Protein AF-A0A955HK27-F1 (afdb_monomer_lite)

Radius of gyration: 12.63 Å; chains: 1; bounding box: 31×29×30 Å

Secondary structure (DSSP, 8-state):
-HHHHHHHHTT-SEEEEE-SS--HHHHHHHHHHHHHT-EEEEEEETTPPPPHHHHT-TTEEEEEEESSHHHHHHHHHHHHTT--

Structure (mmCIF, N/CA/C/O backbone):
data_AF-A0A955HK27-F1
#
_entry.id   AF-A0A955HK27-F1
#
loop_
_atom_site.group_PDB
_atom_site.id
_atom_site.type_symbol
_atom_site.label_atom_id
_atom_site.label_alt_id
_atom_site.label_comp_id
_atom_site.label_asym_id
_atom_site.label_entity_id
_atom_site.label_seq_id
_atom_site.pdbx_PDB_ins_code
_atom_site.Cartn_x
_atom_site.Cartn_y
_atom_site.Cartn_z
_atom_site.occupancy
_atom_site.B_iso_or_equiv
_atom_site.auth_seq_id
_atom_site.auth_comp_id
_atom_site.auth_asym_id
_atom_site.auth_atom_id
_atom_site.pdbx_PDB_model_num
ATOM 1 N N . MET A 1 1 ? 18.721 13.180 -0.597 1.00 54.69 1 MET A N 1
ATOM 2 C CA . MET A 1 1 ? 17.269 13.004 -0.397 1.00 54.69 1 MET A CA 1
ATOM 3 C C . MET A 1 1 ? 16.681 12.389 -1.655 1.00 54.69 1 MET A C 1
ATOM 5 O O . MET A 1 1 ? 16.934 11.213 -1.817 1.00 54.69 1 MET A O 1
ATOM 9 N N . TRP A 1 2 ? 16.152 13.134 -2.634 1.00 59.91 2 TRP A N 1
ATOM 10 C CA . TRP A 1 2 ? 15.481 12.563 -3.825 1.00 59.91 2 TRP A CA 1
ATOM 11 C C . TRP A 1 2 ? 16.183 11.410 -4.574 1.00 59.91 2 TRP A C 1
ATOM 13 O O . TRP A 1 2 ? 15.523 10.482 -5.020 1.00 59.91 2 TRP A O 1
ATOM 23 N N . HIS A 1 3 ? 17.507 11.455 -4.758 1.00 64.56 3 HIS A N 1
ATOM 24 C CA . HIS A 1 3 ? 18.220 10.413 -5.518 1.00 64.56 3 HIS A CA 1
ATOM 25 C C . HIS A 1 3 ? 18.382 9.093 -4.745 1.00 64.56 3 HIS A C 1
ATOM 27 O O . HIS A 1 3 ? 18.566 8.046 -5.363 1.00 64.56 3 HIS A O 1
ATOM 33 N N . GLU A 1 4 ? 18.344 9.148 -3.414 1.00 72.44 4 GLU A N 1
ATOM 34 C CA . GLU A 1 4 ? 18.441 7.968 -2.550 1.00 72.44 4 GLU A CA 1
ATOM 35 C C . GLU A 1 4 ? 17.089 7.248 -2.522 1.00 72.44 4 GLU A C 1
ATOM 37 O O . GLU A 1 4 ? 17.025 6.053 -2.792 1.00 72.44 4 GLU A O 1
ATOM 42 N N . ASP A 1 5 ? 16.008 8.006 -2.319 1.00 67.19 5 ASP A N 1
ATOM 43 C CA . ASP A 1 5 ? 14.639 7.487 -2.238 1.00 67.19 5 ASP A CA 1
ATOM 44 C C . ASP A 1 5 ? 14.243 6.792 -3.549 1.00 67.19 5 ASP A C 1
ATOM 46 O O . ASP A 1 5 ? 13.771 5.659 -3.541 1.00 67.19 5 ASP A O 1
ATOM 50 N N . VAL A 1 6 ? 14.565 7.398 -4.701 1.00 75.38 6 VAL A N 1
ATOM 51 C CA . VAL A 1 6 ? 14.361 6.777 -6.024 1.00 75.38 6 VAL A CA 1
ATOM 52 C C . VAL A 1 6 ? 15.127 5.460 -6.153 1.00 75.38 6 VAL A C 1
ATOM 54 O O . VAL A 1 6 ? 14.606 4.494 -6.708 1.00 75.38 6 VAL A O 1
ATOM 57 N N . ARG A 1 7 ? 16.365 5.393 -5.652 1.00 79.56 7 ARG A N 1
ATOM 58 C CA . ARG A 1 7 ? 17.180 4.175 -5.734 1.00 79.56 7 ARG A CA 1
ATOM 59 C C . ARG A 1 7 ? 16.599 3.073 -4.855 1.00 79.56 7 ARG A C 1
ATOM 61 O O . ARG A 1 7 ? 16.505 1.944 -5.311 1.00 79.56 7 ARG A O 1
ATOM 68 N N . ILE A 1 8 ? 16.205 3.400 -3.629 1.00 78.44 8 ILE A N 1
ATOM 69 C CA . ILE A 1 8 ? 15.657 2.432 -2.675 1.00 78.44 8 ILE A CA 1
ATOM 70 C C . ILE A 1 8 ? 14.308 1.905 -3.173 1.00 78.44 8 ILE A C 1
ATOM 72 O O . ILE A 1 8 ? 14.114 0.695 -3.242 1.00 78.44 8 ILE A O 1
ATOM 76 N N . VAL A 1 9 ? 13.405 2.797 -3.589 1.00 80.50 9 VAL A N 1
ATOM 77 C CA . VAL A 1 9 ? 12.073 2.419 -4.086 1.00 80.50 9 VAL A CA 1
ATOM 78 C C . VAL A 1 9 ? 12.160 1.636 -5.395 1.00 80.50 9 VAL A C 1
ATOM 80 O O . VAL A 1 9 ? 11.389 0.711 -5.605 1.00 80.50 9 VAL A O 1
ATOM 83 N N . SER A 1 10 ? 13.119 1.943 -6.272 1.00 81.56 10 SER A N 1
ATOM 84 C CA . SER A 1 10 ? 13.284 1.178 -7.518 1.00 81.56 10 SER A CA 1
ATOM 85 C C . SER A 1 10 ? 13.904 -0.210 -7.331 1.00 81.56 10 SER A C 1
ATOM 87 O O . SER A 1 10 ? 13.947 -0.983 -8.285 1.00 81.56 10 SER A O 1
ATOM 89 N N . GLN A 1 11 ? 14.402 -0.522 -6.133 1.00 88.06 11 GLN A N 1
ATOM 90 C CA . GLN A 1 11 ? 15.024 -1.805 -5.805 1.00 88.06 11 GLN A CA 1
ATOM 91 C C . GLN A 1 11 ? 14.169 -2.675 -4.879 1.00 88.06 11 GLN A C 1
ATOM 93 O O . GLN A 1 11 ? 14.589 -3.787 -4.567 1.00 88.06 11 GLN A O 1
ATOM 98 N N . CYS A 1 12 ? 13.011 -2.196 -4.412 1.00 87.25 12 CYS A N 1
ATOM 99 C CA . CYS A 1 12 ? 12.143 -2.991 -3.551 1.00 87.25 12 CYS A CA 1
ATOM 100 C C . CYS A 1 12 ? 11.177 -3.862 -4.363 1.00 87.25 12 CYS A C 1
ATOM 102 O O . CYS A 1 12 ? 10.668 -3.450 -5.403 1.00 87.25 12 CYS A O 1
ATOM 104 N N . ASP A 1 13 ? 10.871 -5.051 -3.848 1.00 90.12 13 ASP A N 1
ATOM 105 C CA . ASP A 1 13 ? 9.813 -5.911 -4.396 1.00 90.12 13 ASP A CA 1
ATOM 106 C C . ASP A 1 13 ? 8.415 -5.460 -3.929 1.00 90.12 13 ASP A C 1
ATOM 108 O O . ASP A 1 13 ? 7.410 -5.702 -4.596 1.00 90.12 13 ASP A O 1
ATOM 112 N N . LEU A 1 14 ? 8.360 -4.769 -2.784 1.00 93.69 14 LEU A N 1
ATOM 113 C CA . LEU A 1 14 ? 7.142 -4.317 -2.120 1.00 93.69 14 LEU A CA 1
ATOM 114 C C . LEU A 1 14 ? 7.338 -2.925 -1.497 1.00 93.69 14 LEU A C 1
ATOM 116 O O . LEU A 1 14 ? 8.276 -2.704 -0.727 1.00 93.69 14 LEU A O 1
ATOM 120 N N . L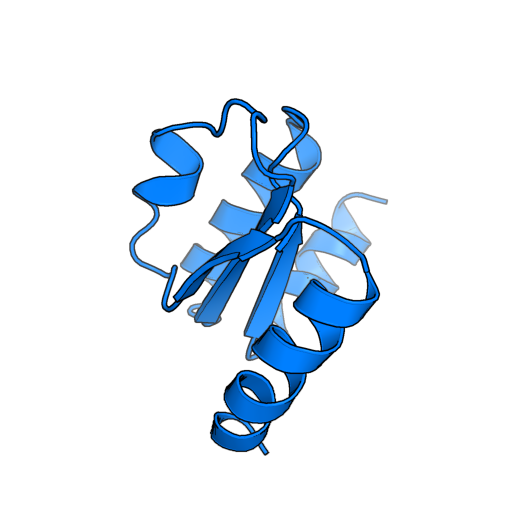EU A 1 15 ? 6.413 -2.005 -1.772 1.00 94.69 15 LEU A N 1
ATOM 121 C CA . LEU A 1 15 ? 6.294 -0.700 -1.118 1.00 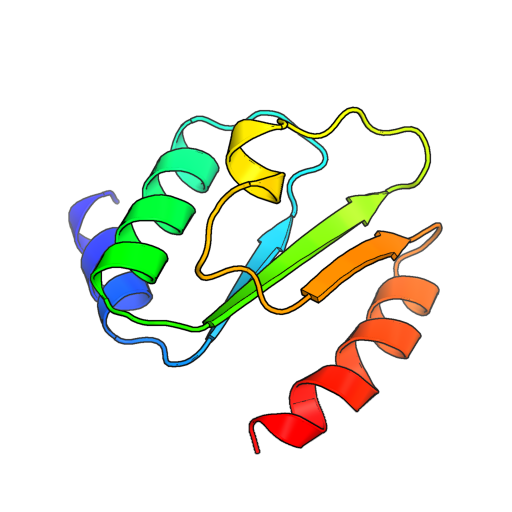94.69 15 LEU A CA 1
ATOM 122 C C . LEU A 1 15 ? 5.042 -0.669 -0.231 1.00 94.69 15 LEU A C 1
ATOM 124 O O . LEU A 1 15 ? 3.938 -0.960 -0.686 1.00 94.69 15 LEU A O 1
ATOM 128 N N . ILE A 1 16 ? 5.195 -0.255 1.026 1.00 95.69 16 ILE A N 1
ATOM 129 C CA . ILE A 1 16 ? 4.081 -0.073 1.968 1.00 95.69 16 ILE A CA 1
ATOM 130 C C . ILE A 1 16 ? 3.996 1.412 2.309 1.00 95.69 16 ILE A C 1
ATOM 132 O O . ILE A 1 16 ?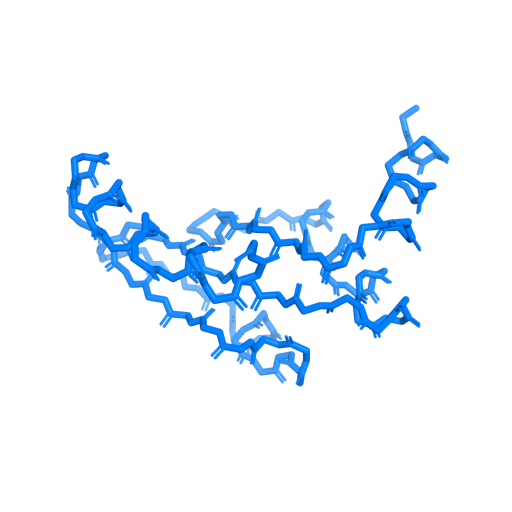 4.948 1.970 2.853 1.00 95.69 16 ILE A O 1
ATOM 136 N N . ALA A 1 17 ? 2.869 2.053 2.005 1.00 95.06 17 ALA A N 1
ATOM 137 C CA . ALA A 1 17 ? 2.717 3.499 2.141 1.00 95.06 17 ALA A CA 1
ATOM 138 C C . ALA A 1 17 ? 1.473 3.884 2.949 1.00 95.06 17 ALA A C 1
ATOM 140 O O . ALA A 1 17 ? 0.365 3.407 2.693 1.00 95.06 17 ALA A O 1
ATOM 141 N N . TYR A 1 18 ? 1.661 4.805 3.895 1.00 95.38 18 TYR A N 1
ATOM 142 C CA . TYR A 1 18 ? 0.563 5.509 4.550 1.00 95.38 18 TYR A CA 1
ATOM 143 C C . TYR A 1 18 ? 0.071 6.654 3.653 1.00 95.38 18 TYR A C 1
ATOM 145 O O . TYR A 1 18 ? 0.869 7.488 3.226 1.00 95.38 18 TYR A O 1
ATOM 153 N N . VAL A 1 19 ? -1.233 6.705 3.368 1.00 95.19 19 VAL A N 1
ATOM 154 C CA . VAL A 1 19 ? -1.846 7.670 2.426 1.00 95.19 19 VAL A CA 1
ATOM 155 C C . VAL A 1 19 ? -2.982 8.496 3.035 1.00 95.19 19 VAL A C 1
ATOM 157 O O . VAL A 1 19 ? -3.746 9.137 2.312 1.00 95.19 19 VAL A O 1
ATOM 160 N N . GLY A 1 20 ? -3.085 8.497 4.363 1.00 91.19 20 GLY A N 1
ATOM 161 C CA . GLY A 1 20 ? -4.077 9.270 5.110 1.00 91.19 20 GLY A CA 1
ATOM 162 C C . GLY A 1 20 ? -3.861 10.782 5.098 1.00 91.19 20 GLY A C 1
ATOM 163 O O . GLY A 1 20 ? -4.808 11.559 5.216 1.00 91.19 20 GLY A O 1
ATOM 164 N N . PHE A 1 21 ? -2.613 11.204 4.886 1.00 88.12 21 PHE A N 1
ATOM 165 C CA . PHE A 1 21 ? -2.237 12.601 4.722 1.00 88.12 21 PHE A CA 1
ATOM 166 C C . PHE A 1 21 ? -1.725 12.852 3.294 1.00 88.12 21 PHE A C 1
ATOM 168 O O . PHE A 1 21 ? -0.821 12.147 2.835 1.00 88.12 21 PHE A O 1
ATOM 175 N N . PRO A 1 22 ? -2.256 13.855 2.570 1.00 81.62 22 PRO A N 1
ATOM 176 C CA . PRO A 1 22 ? -1.808 14.150 1.217 1.00 81.62 22 PRO A CA 1
ATOM 177 C C . PRO A 1 22 ? -0.355 14.641 1.220 1.00 81.62 22 PRO A C 1
ATOM 179 O O . PRO A 1 22 ? -0.041 15.717 1.723 1.00 81.62 22 PRO A O 1
ATOM 182 N N . SER A 1 23 ? 0.526 13.861 0.597 1.00 83.56 23 SER A N 1
ATOM 183 C CA . SER A 1 23 ? 1.945 14.179 0.440 1.00 83.56 23 SER A CA 1
ATOM 184 C C . SER A 1 23 ? 2.366 14.025 -1.019 1.00 83.56 23 SER A C 1
ATOM 186 O O . SER A 1 23 ? 2.165 12.974 -1.631 1.00 83.56 23 SER A O 1
ATOM 188 N N . LEU A 1 24 ? 2.979 15.075 -1.577 1.00 79.94 24 LEU A N 1
ATOM 189 C CA . LEU A 1 24 ? 3.566 15.025 -2.921 1.00 79.94 24 LEU A CA 1
ATOM 190 C C . LEU A 1 24 ? 4.717 14.012 -2.997 1.00 79.94 24 LEU A C 1
ATOM 192 O O . LEU A 1 24 ? 4.877 13.365 -4.028 1.00 79.94 24 LEU A O 1
ATOM 196 N N . GLY A 1 25 ? 5.485 13.858 -1.911 1.00 82.56 25 GLY A N 1
ATOM 197 C CA . GLY A 1 25 ? 6.593 12.901 -1.835 1.00 82.56 25 GLY A CA 1
ATOM 198 C C . GLY A 1 25 ? 6.097 11.465 -1.971 1.00 82.56 25 GLY A C 1
ATOM 199 O O . GLY A 1 25 ? 6.511 10.759 -2.883 1.00 82.56 25 GLY A O 1
ATOM 200 N N . THR A 1 26 ? 5.104 11.089 -1.164 1.00 84.25 26 THR A N 1
ATOM 201 C CA . THR A 1 26 ? 4.485 9.757 -1.224 1.00 84.25 26 THR A CA 1
ATOM 202 C C . THR A 1 26 ? 3.868 9.496 -2.596 1.00 84.25 26 THR A C 1
ATOM 204 O O . THR A 1 26 ? 4.042 8.421 -3.153 1.00 84.25 26 THR A O 1
ATOM 207 N N . GLY A 1 27 ? 3.209 10.491 -3.203 1.00 88.19 27 GLY A N 1
ATOM 208 C CA . GLY A 1 27 ? 2.694 10.360 -4.570 1.00 88.19 27 GLY A CA 1
ATOM 209 C C . GLY A 1 27 ? 3.780 10.042 -5.606 1.00 88.19 27 GLY A C 1
ATOM 210 O O . GLY A 1 27 ? 3.563 9.199 -6.473 1.00 88.19 27 GLY A O 1
ATOM 211 N N . ALA A 1 28 ? 4.952 10.675 -5.506 1.00 88.75 28 ALA A N 1
ATOM 212 C CA . ALA A 1 28 ? 6.083 10.389 -6.387 1.00 88.75 28 ALA A CA 1
ATOM 213 C C . ALA A 1 28 ? 6.655 8.981 -6.153 1.00 88.75 28 ALA A C 1
ATOM 215 O O . ALA A 1 28 ? 6.926 8.266 -7.116 1.00 88.75 28 ALA A O 1
ATOM 216 N N . GLU A 1 29 ? 6.788 8.558 -4.895 1.00 89.75 29 GLU A N 1
ATOM 217 C CA . GLU A 1 29 ? 7.275 7.221 -4.527 1.00 89.75 29 GLU A CA 1
ATOM 218 C C . GLU A 1 29 ? 6.353 6.108 -5.044 1.00 89.75 29 GLU A C 1
ATOM 220 O O . GLU A 1 29 ? 6.841 5.111 -5.575 1.00 89.75 29 GLU A O 1
ATOM 225 N N . LEU A 1 30 ? 5.029 6.303 -4.993 1.00 92.94 30 LEU A N 1
ATOM 226 C CA . LEU A 1 30 ? 4.059 5.360 -5.565 1.00 92.94 30 LEU A CA 1
ATOM 227 C C . LEU A 1 30 ? 4.232 5.185 -7.081 1.00 92.94 30 LEU A C 1
ATOM 229 O O . LEU A 1 30 ? 4.090 4.077 -7.599 1.00 92.94 30 LEU A O 1
ATOM 233 N N . GLU A 1 31 ? 4.544 6.259 -7.808 1.00 92.50 31 GLU A N 1
ATOM 234 C CA . GLU A 1 31 ? 4.793 6.174 -9.250 1.00 92.50 31 GLU A CA 1
ATOM 235 C C . GLU A 1 31 ? 6.146 5.538 -9.570 1.00 92.50 31 GLU A C 1
ATOM 237 O O . GLU A 1 31 ? 6.237 4.760 -10.520 1.00 92.50 31 GLU A O 1
ATOM 242 N N . ILE A 1 32 ? 7.178 5.803 -8.766 1.00 91.31 32 ILE A N 1
ATOM 243 C CA . ILE A 1 32 ? 8.488 5.156 -8.915 1.00 91.31 32 ILE A CA 1
ATOM 244 C C . ILE A 1 32 ? 8.356 3.646 -8.692 1.00 91.31 32 ILE A C 1
ATOM 246 O O . ILE A 1 32 ? 8.808 2.880 -9.541 1.00 91.31 32 ILE A O 1
ATOM 250 N N . ALA A 1 33 ? 7.686 3.218 -7.617 1.00 91.94 33 ALA A N 1
ATOM 251 C CA . ALA A 1 33 ? 7.413 1.805 -7.341 1.00 91.94 33 ALA A CA 1
ATOM 252 C C . ALA A 1 33 ? 6.628 1.153 -8.486 1.00 91.94 33 ALA A C 1
ATOM 254 O O . ALA A 1 33 ? 7.019 0.107 -9.002 1.00 91.94 33 ALA A O 1
ATOM 255 N N . ARG A 1 34 ? 5.575 1.823 -8.976 1.00 93.19 34 ARG A N 1
ATOM 256 C CA . ARG A 1 34 ? 4.803 1.350 -10.134 1.00 93.19 34 ARG A CA 1
ATOM 257 C C . ARG A 1 34 ? 5.679 1.181 -11.378 1.00 93.19 34 ARG A C 1
ATOM 259 O O . ARG A 1 34 ? 5.525 0.200 -12.100 1.00 93.19 34 ARG A O 1
ATOM 266 N N . MET A 1 35 ? 6.576 2.127 -11.661 1.00 91.88 35 MET A N 1
ATOM 267 C CA . MET A 1 35 ? 7.504 2.043 -12.798 1.00 91.88 35 MET A CA 1
ATOM 268 C C . MET A 1 35 ? 8.556 0.942 -12.620 1.00 91.88 35 MET A C 1
ATOM 270 O O . MET A 1 35 ? 8.961 0.333 -13.609 1.00 91.88 35 MET A O 1
ATOM 274 N N . ALA A 1 36 ? 8.966 0.668 -11.382 1.00 91.19 36 ALA A N 1
ATOM 275 C CA . ALA A 1 36 ? 9.877 -0.415 -11.025 1.00 91.19 36 ALA A CA 1
ATOM 276 C C . ALA A 1 36 ? 9.194 -1.794 -10.957 1.00 91.19 36 ALA A C 1
ATOM 278 O O . ALA A 1 36 ? 9.873 -2.799 -10.784 1.00 91.19 36 ALA A O 1
ATOM 279 N N . SER A 1 37 ? 7.874 -1.859 -11.172 1.00 91.88 37 SER A N 1
ATOM 280 C CA . SER A 1 37 ? 7.056 -3.077 -11.044 1.00 91.88 37 SER A CA 1
ATOM 281 C C . SER A 1 37 ? 7.023 -3.665 -9.629 1.00 91.88 37 SER A C 1
ATOM 283 O O . SER A 1 37 ? 6.746 -4.852 -9.475 1.00 91.88 37 SER A O 1
ATOM 285 N N . SER A 1 38 ? 7.270 -2.841 -8.611 1.00 93.69 38 SER A N 1
ATOM 286 C CA . SER A 1 38 ? 7.097 -3.214 -7.209 1.00 93.69 38 SER A CA 1
ATOM 287 C C . SER A 1 38 ? 5.611 -3.284 -6.871 1.00 93.69 38 SER A C 1
ATOM 289 O O . SER A 1 38 ? 4.829 -2.421 -7.289 1.00 93.69 38 SER A O 1
ATOM 291 N N . ASP A 1 39 ? 5.222 -4.271 -6.072 1.00 95.12 39 ASP A N 1
ATOM 292 C CA . ASP A 1 39 ? 3.869 -4.323 -5.527 1.00 95.12 39 ASP A CA 1
ATOM 293 C C . ASP A 1 39 ? 3.677 -3.212 -4.490 1.00 95.12 39 ASP A C 1
ATOM 295 O O . ASP A 1 39 ? 4.615 -2.799 -3.803 1.00 95.12 39 ASP A O 1
ATOM 299 N N . ILE A 1 40 ? 2.453 -2.695 -4.378 1.00 96.44 40 ILE A N 1
ATOM 300 C CA . ILE A 1 4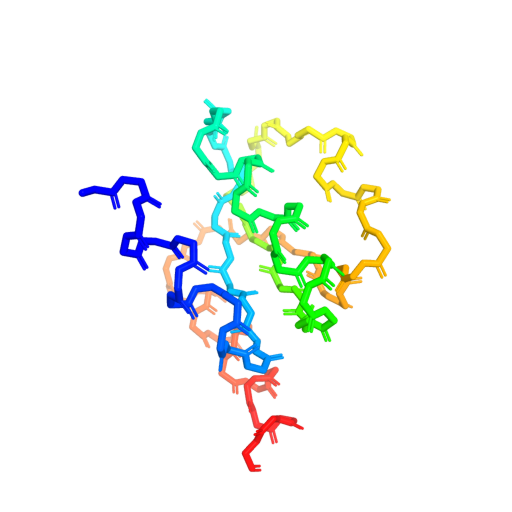0 ? 2.133 -1.599 -3.460 1.00 96.44 40 ILE A CA 1
ATOM 301 C C . ILE A 1 40 ? 1.036 -2.028 -2.484 1.00 96.44 40 ILE A C 1
ATOM 303 O O . ILE A 1 40 ? -0.023 -2.528 -2.880 1.00 96.44 40 ILE A O 1
ATOM 307 N N . ILE A 1 41 ? 1.264 -1.761 -1.200 1.00 97.31 41 ILE A N 1
ATOM 308 C CA . ILE A 1 41 ? 0.258 -1.821 -0.140 1.00 97.31 41 ILE A CA 1
ATOM 309 C C . ILE A 1 41 ? 0.006 -0.406 0.372 1.00 97.31 41 ILE A C 1
ATOM 311 O O . ILE A 1 41 ? 0.925 0.284 0.812 1.00 97.31 41 ILE A O 1
ATOM 315 N N . LEU A 1 42 ? -1.255 0.013 0.347 1.00 97.31 42 LEU A N 1
ATOM 316 C CA . LEU A 1 42 ? -1.692 1.288 0.901 1.00 97.31 42 LEU A CA 1
ATOM 317 C C . LEU A 1 42 ? -2.433 1.077 2.215 1.00 97.31 42 LEU A C 1
ATOM 319 O O . LEU A 1 42 ? -3.269 0.177 2.325 1.00 97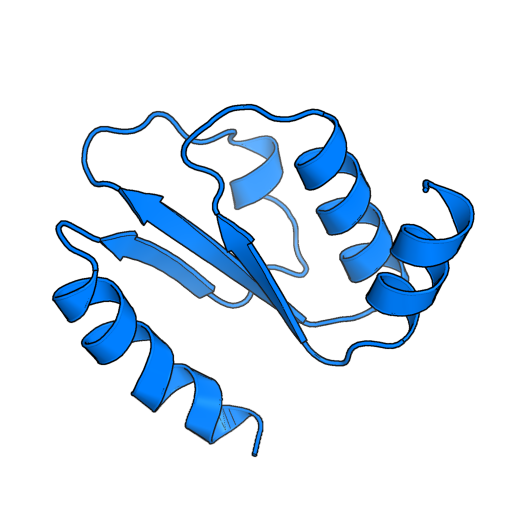.31 42 LEU A O 1
ATOM 323 N N . TRP A 1 43 ? -2.189 1.959 3.179 1.00 97.56 43 TRP A N 1
ATOM 324 C CA . TRP A 1 43 ? -2.977 2.008 4.404 1.00 97.56 43 TRP A CA 1
ATOM 325 C C . TRP A 1 43 ? -3.244 3.443 4.870 1.00 97.56 43 TRP A C 1
ATOM 327 O O . TRP A 1 43 ? -2.533 4.381 4.504 1.00 97.56 43 TRP A O 1
ATOM 337 N N . TRP A 1 44 ? -4.309 3.630 5.641 1.00 97.56 44 TRP A N 1
ATOM 338 C CA . TRP A 1 44 ? -4.694 4.912 6.243 1.00 97.56 44 TRP A CA 1
ATOM 339 C C . TRP A 1 44 ? -5.540 4.678 7.499 1.00 97.56 44 TRP A C 1
ATOM 341 O O . TRP A 1 44 ? -6.016 3.563 7.718 1.00 97.56 44 TRP A O 1
ATOM 351 N N . TYR A 1 45 ? -5.738 5.700 8.328 1.00 97.94 45 TYR A N 1
ATOM 352 C CA . TYR A 1 45 ? -6.673 5.621 9.446 1.00 97.94 45 TYR A CA 1
ATOM 353 C C . TYR A 1 45 ? -8.117 5.844 8.990 1.00 97.94 45 TYR A C 1
ATOM 355 O O . TYR A 1 45 ? -8.408 6.614 8.075 1.00 97.94 45 TYR A O 1
ATOM 363 N N . GLU A 1 46 ? -9.057 5.171 9.643 1.00 97.31 46 GLU A N 1
ATOM 364 C CA . GLU A 1 46 ? -10.486 5.365 9.407 1.00 97.31 46 GLU A CA 1
ATOM 365 C C . GLU A 1 46 ? -10.901 6.836 9.569 1.00 97.31 46 GLU A C 1
ATOM 367 O O . GLU A 1 46 ? -10.483 7.535 10.490 1.00 97.31 46 GLU A O 1
ATOM 372 N N . GLY A 1 47 ? -11.745 7.311 8.650 1.00 95.00 47 GLY A N 1
ATOM 373 C CA . GLY A 1 47 ? -12.179 8.710 8.592 1.00 95.00 47 GLY A CA 1
ATOM 374 C C . GLY A 1 47 ? -11.252 9.632 7.792 1.00 95.00 47 GLY A C 1
ATOM 375 O O . GLY A 1 47 ? -11.654 10.752 7.471 1.00 95.00 47 GLY A O 1
ATOM 376 N N . GLU A 1 48 ? -10.057 9.179 7.406 1.00 94.81 48 GLU A N 1
ATOM 377 C CA . GLU A 1 48 ? -9.156 9.965 6.561 1.00 94.81 48 GLU A CA 1
ATOM 378 C C . GLU A 1 48 ? -9.590 9.961 5.091 1.00 94.81 48 GLU A C 1
ATOM 380 O O . GLU A 1 48 ? -10.134 8.989 4.561 1.00 94.81 48 GLU A O 1
ATOM 385 N N . THR A 1 49 ? -9.342 11.082 4.411 1.00 92.44 49 THR A N 1
ATOM 386 C CA . THR A 1 49 ? -9.645 11.225 2.984 1.00 92.44 49 THR A CA 1
ATOM 387 C C . THR A 1 49 ? -8.433 10.826 2.160 1.00 92.44 49 THR A C 1
ATOM 389 O O . THR A 1 49 ? -7.399 11.488 2.206 1.00 92.44 49 THR A O 1
ATOM 392 N N . VAL A 1 50 ? -8.588 9.787 1.343 1.00 93.50 50 VAL A N 1
ATOM 393 C CA . VAL A 1 50 ? -7.510 9.267 0.499 1.00 93.50 50 VAL A CA 1
ATOM 394 C C . VAL A 1 50 ? -7.678 9.722 -0.946 1.00 93.50 50 VAL A C 1
ATOM 396 O O . VAL A 1 50 ? -8.782 9.792 -1.492 1.00 93.50 50 VAL A O 1
ATOM 399 N N . SER A 1 51 ? -6.554 10.016 -1.597 1.00 91.69 51 SER A N 1
ATOM 400 C CA . SER A 1 51 ? -6.533 10.359 -3.015 1.00 91.69 51 SER A CA 1
ATOM 401 C C . SER A 1 51 ? -7.025 9.199 -3.884 1.00 91.69 51 SER A C 1
ATOM 403 O O . SER A 1 51 ? -6.470 8.101 -3.856 1.00 91.69 51 SER A O 1
ATOM 405 N N . ARG A 1 52 ? -7.994 9.481 -4.766 1.00 91.44 52 ARG A N 1
ATOM 406 C CA . ARG A 1 52 ? -8.419 8.543 -5.822 1.00 91.44 52 ARG A CA 1
ATOM 407 C C . ARG A 1 52 ? -7.273 8.146 -6.753 1.00 91.44 52 ARG A C 1
ATOM 409 O O . ARG A 1 52 ? -7.307 7.058 -7.306 1.00 91.44 52 ARG A O 1
ATOM 416 N N . MET A 1 53 ? -6.274 9.013 -6.920 1.00 90.75 53 MET A N 1
ATOM 417 C CA . MET A 1 53 ? -5.097 8.716 -7.736 1.00 90.75 53 MET A CA 1
ATOM 418 C C . MET A 1 53 ? -4.222 7.643 -7.082 1.00 90.75 53 MET A C 1
ATOM 420 O O . MET A 1 53 ? -3.777 6.735 -7.770 1.00 90.75 53 MET A O 1
ATOM 424 N N . ALA A 1 54 ? -4.036 7.709 -5.758 1.00 92.88 54 ALA A N 1
ATOM 425 C CA . ALA A 1 54 ? -3.307 6.680 -5.020 1.00 92.88 54 ALA A CA 1
ATOM 426 C C . ALA A 1 54 ? -4.063 5.343 -5.063 1.00 92.88 54 ALA A C 1
ATOM 428 O O . ALA A 1 54 ? -3.487 4.325 -5.427 1.00 92.88 54 ALA A O 1
ATOM 429 N N . LEU A 1 55 ? -5.373 5.361 -4.787 1.00 93.50 55 LEU A N 1
ATOM 430 C CA . LEU A 1 55 ? -6.220 4.160 -4.832 1.00 93.50 55 LEU A CA 1
ATOM 431 C C . LEU A 1 55 ? -6.337 3.546 -6.235 1.00 93.50 55 LEU A C 1
ATOM 433 O O . LEU A 1 55 ? -6.522 2.342 -6.363 1.00 93.50 55 LEU A O 1
ATOM 437 N N . GLY A 1 56 ? -6.261 4.368 -7.283 1.00 93.50 56 GLY A N 1
ATOM 438 C CA . GLY A 1 56 ? -6.343 3.935 -8.677 1.00 93.50 56 GLY A CA 1
ATOM 439 C C . GLY A 1 56 ? -5.014 3.477 -9.279 1.00 93.50 56 GLY A C 1
ATOM 440 O O . GLY A 1 56 ? -4.989 3.133 -10.461 1.00 93.50 56 GLY A O 1
ATOM 441 N N . ASN A 1 57 ? -3.912 3.496 -8.523 1.00 94.25 57 ASN A N 1
ATOM 442 C CA . ASN A 1 57 ? -2.618 3.055 -9.031 1.00 94.25 57 ASN A CA 1
ATOM 443 C C . ASN A 1 57 ? -2.644 1.525 -9.271 1.00 94.25 57 ASN A C 1
ATOM 445 O O . ASN A 1 57 ? -2.922 0.763 -8.347 1.00 94.25 57 ASN A O 1
ATOM 449 N N . PRO A 1 58 ? -2.341 1.044 -10.493 1.00 94.31 58 PRO A N 1
ATOM 450 C CA . PRO A 1 58 ? -2.486 -0.368 -10.859 1.00 94.31 58 PRO A CA 1
ATOM 451 C C . PRO A 1 58 ? -1.486 -1.312 -10.172 1.00 94.31 58 PRO A C 1
ATOM 453 O O . PRO A 1 58 ? -1.687 -2.525 -10.204 1.00 94.31 58 PRO A O 1
ATOM 456 N N . ALA A 1 59 ? -0.413 -0.788 -9.574 1.00 95.56 59 ALA A N 1
ATOM 457 C CA . ALA A 1 59 ? 0.522 -1.584 -8.779 1.00 95.56 59 ALA A CA 1
ATOM 458 C C . ALA A 1 59 ? 0.008 -1.857 -7.352 1.00 95.56 59 ALA A C 1
ATOM 460 O O . ALA A 1 59 ? 0.582 -2.676 -6.638 1.00 95.56 59 ALA A O 1
ATOM 461 N N . VAL A 1 60 ? -1.094 -1.223 -6.934 1.00 96.88 60 VAL A N 1
ATOM 462 C CA . VAL A 1 60 ? -1.711 -1.467 -5.625 1.00 96.88 60 VAL A CA 1
ATOM 463 C C . VAL A 1 60 ? -2.351 -2.853 -5.594 1.00 96.88 60 VAL A C 1
ATOM 465 O O . VAL A 1 60 ? -3.314 -3.126 -6.310 1.00 96.88 60 VAL A O 1
ATOM 468 N N . LYS A 1 61 ? -1.825 -3.729 -4.733 1.00 96.25 61 LYS A N 1
ATOM 469 C CA . LYS A 1 61 ? -2.365 -5.075 -4.479 1.00 96.25 61 LYS A CA 1
ATOM 470 C C . LYS A 1 61 ? -3.331 -5.098 -3.308 1.00 96.25 61 LYS A C 1
ATOM 472 O O . LYS A 1 61 ? -4.324 -5.822 -3.342 1.00 96.25 61 LYS A O 1
ATOM 477 N N . HIS A 1 62 ? -3.060 -4.280 -2.294 1.00 96.62 62 HIS A N 1
ATOM 478 C CA . HIS A 1 62 ? -3.910 -4.155 -1.117 1.00 96.62 62 HIS A CA 1
ATOM 479 C C . HIS A 1 62 ? -4.049 -2.692 -0.706 1.00 96.62 62 HIS A C 1
ATOM 481 O O . HIS A 1 62 ? -3.085 -1.930 -0.726 1.00 96.62 62 HIS A O 1
ATOM 487 N N . ALA A 1 63 ? -5.261 -2.318 -0.311 1.00 97.12 63 ALA A N 1
ATOM 488 C CA . ALA A 1 63 ? -5.591 -1.003 0.213 1.00 97.12 63 ALA A CA 1
ATOM 489 C C . ALA A 1 63 ? -6.605 -1.184 1.345 1.00 97.12 63 ALA A C 1
ATOM 491 O O . ALA A 1 63 ? -7.661 -1.779 1.119 1.00 97.12 63 ALA A O 1
ATOM 492 N N . PHE A 1 64 ? -6.289 -0.716 2.55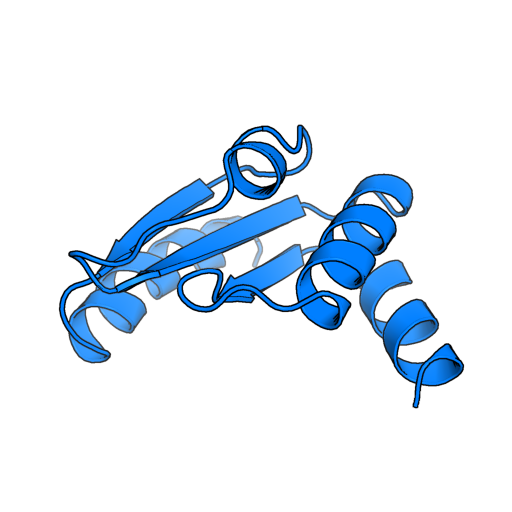1 1.00 97.62 64 PHE A N 1
ATOM 493 C CA . PHE A 1 64 ? -7.161 -0.896 3.712 1.00 97.62 64 PHE A CA 1
ATOM 494 C C . PHE A 1 64 ? -7.053 0.253 4.718 1.00 97.62 64 PHE A C 1
ATOM 496 O O . PHE A 1 64 ? -6.009 0.885 4.865 1.00 97.62 64 PHE A O 1
ATOM 503 N N . SER A 1 65 ? -8.145 0.503 5.437 1.00 97.62 65 SER A N 1
ATOM 504 C CA . SER A 1 65 ? -8.171 1.423 6.571 1.00 97.62 65 SER A CA 1
ATOM 505 C C . SER A 1 65 ? -7.982 0.678 7.888 1.00 97.62 65 SER A C 1
ATOM 507 O O . SER A 1 65 ? -8.401 -0.472 8.012 1.00 97.62 65 SER A O 1
ATOM 509 N N . VAL A 1 66 ? -7.404 1.348 8.881 1.00 98.12 66 VAL A N 1
ATOM 510 C CA . VAL A 1 66 ? -7.217 0.826 10.241 1.00 98.12 66 VAL A CA 1
ATOM 511 C C . VAL A 1 66 ? -7.716 1.828 11.279 1.00 98.12 66 VAL A C 1
ATOM 513 O O . VAL A 1 66 ? -7.777 3.027 11.024 1.00 98.12 66 VAL A O 1
ATOM 516 N N . CYS A 1 67 ? -8.045 1.359 12.477 1.00 97.50 67 CYS A N 1
ATOM 517 C CA . CYS A 1 67 ? -8.520 2.210 13.576 1.00 97.50 67 CYS A CA 1
ATOM 518 C C . CYS A 1 67 ? -7.465 2.414 14.676 1.00 97.50 67 CYS A C 1
ATOM 520 O O . CYS A 1 67 ? -7.597 3.315 15.501 1.00 97.50 67 CYS A O 1
ATOM 522 N N . SER A 1 68 ? -6.408 1.599 14.685 1.00 97.06 68 SER A N 1
ATOM 523 C CA . SER A 1 68 ? -5.283 1.709 15.611 1.00 97.06 68 SER A CA 1
ATOM 524 C C . SER A 1 68 ? -4.018 1.090 15.013 1.00 97.06 68 SER A C 1
ATOM 526 O O . SER A 1 68 ? -4.058 0.421 13.975 1.00 97.06 68 SER A O 1
ATOM 528 N N . GLN A 1 69 ? -2.886 1.296 15.683 1.00 96.12 69 GLN A N 1
ATOM 529 C CA . GLN A 1 69 ? -1.625 0.665 15.306 1.00 96.12 69 GLN A CA 1
ATOM 530 C C . GLN A 1 69 ? -1.673 -0.861 15.489 1.00 96.12 69 GLN A C 1
ATOM 532 O O . GLN A 1 69 ? -1.102 -1.595 14.685 1.00 96.12 69 GLN A O 1
ATOM 537 N N . GLU A 1 70 ? -2.369 -1.358 16.510 1.00 97.69 70 GLU A N 1
ATOM 538 C CA . GLU A 1 70 ? -2.568 -2.794 16.730 1.00 97.69 70 GLU A CA 1
ATOM 539 C C . GLU A 1 70 ? -3.335 -3.417 15.559 1.00 97.69 70 GLU A C 1
ATOM 541 O O . GLU A 1 70 ? -2.874 -4.405 14.992 1.00 97.69 70 GLU A O 1
ATOM 546 N N . HIS A 1 71 ? -4.424 -2.780 15.115 1.00 97.62 71 HIS A N 1
ATOM 547 C CA . HIS A 1 71 ? -5.190 -3.229 13.949 1.00 97.62 71 HIS A CA 1
ATOM 548 C C . HIS A 1 71 ? -4.334 -3.223 12.663 1.00 97.62 71 HIS A C 1
ATOM 550 O O . HIS A 1 71 ? -4.439 -4.138 11.840 1.00 97.62 71 HIS A O 1
ATOM 556 N N . LEU A 1 72 ? -3.425 -2.248 12.501 1.00 97.44 72 LEU A N 1
ATOM 557 C CA . LEU A 1 72 ? -2.443 -2.256 11.409 1.00 97.44 72 LEU A CA 1
ATOM 558 C C . LEU A 1 72 ? -1.541 -3.484 11.464 1.00 97.44 72 LEU A C 1
ATOM 560 O O . LEU A 1 72 ? -1.365 -4.145 10.444 1.00 97.44 72 LEU A O 1
ATOM 564 N N . LEU A 1 73 ? -0.977 -3.807 12.626 1.00 96.75 73 LEU A N 1
ATOM 565 C CA . LEU A 1 73 ? -0.101 -4.970 12.767 1.00 96.75 73 LEU A CA 1
ATOM 566 C C . LEU A 1 73 ? -0.860 -6.282 12.536 1.00 96.75 73 LEU A C 1
ATOM 568 O O . LEU A 1 73 ? -0.346 -7.163 11.842 1.00 96.75 73 LEU A O 1
ATOM 572 N N . GLU A 1 74 ? -2.081 -6.399 13.055 1.00 97.31 74 GLU A N 1
ATOM 573 C CA . GLU A 1 74 ? -2.961 -7.557 12.848 1.00 97.31 74 GLU A CA 1
ATOM 574 C C . GLU A 1 74 ? -3.317 -7.763 11.371 1.00 97.31 74 GLU A C 1
ATOM 576 O O . GLU A 1 74 ? -3.356 -8.902 10.906 1.00 97.31 74 GLU A O 1
ATOM 581 N N . THR A 1 75 ? -3.509 -6.674 10.621 1.00 96.75 75 THR A N 1
ATOM 582 C CA . THR A 1 75 ? -3.840 -6.717 9.187 1.00 96.75 75 THR A CA 1
ATOM 583 C C . THR A 1 75 ? -2.606 -6.935 8.314 1.00 96.75 75 THR A C 1
ATOM 585 O O . THR A 1 75 ? -2.625 -7.743 7.388 1.00 96.75 75 THR A O 1
ATOM 588 N N . LEU A 1 76 ? -1.507 -6.237 8.602 1.00 95.75 76 LEU A N 1
ATOM 589 C CA . LEU A 1 76 ? -0.312 -6.233 7.761 1.00 95.75 76 LEU A CA 1
ATOM 590 C C . LEU A 1 76 ? 0.502 -7.523 7.907 1.00 95.75 76 LEU A C 1
ATOM 592 O O . LEU A 1 76 ? 0.989 -8.057 6.915 1.00 95.75 76 LEU A O 1
ATOM 596 N N . THR A 1 77 ? 0.615 -8.071 9.119 1.00 95.25 77 THR A N 1
ATOM 597 C CA . THR A 1 77 ? 1.400 -9.291 9.384 1.00 95.25 77 THR A CA 1
ATOM 598 C C . THR A 1 77 ? 1.004 -10.484 8.502 1.00 95.25 77 THR A C 1
ATOM 600 O O . THR A 1 77 ? 1.895 -11.100 7.914 1.00 95.25 77 THR A O 1
ATOM 603 N N . PRO A 1 78 ? -0.284 -10.861 8.368 1.00 94.94 78 PRO A N 1
ATOM 604 C CA . PRO A 1 78 ? -0.672 -11.957 7.484 1.00 94.94 78 PRO A CA 1
ATOM 605 C C . PRO A 1 78 ? -0.490 -11.625 5.997 1.00 94.94 78 PRO A C 1
ATOM 607 O O . PRO A 1 78 ? -0.232 -12.543 5.221 1.00 94.94 78 PRO A O 1
ATOM 610 N N . LEU A 1 79 ? -0.582 -10.352 5.591 1.00 93.94 79 LEU A N 1
ATOM 611 C CA . LEU A 1 79 ? -0.312 -9.943 4.207 1.00 93.94 79 LEU A CA 1
ATOM 612 C C . LEU A 1 79 ? 1.166 -10.120 3.853 1.00 93.94 79 LEU A C 1
ATOM 614 O O . LEU A 1 79 ? 1.480 -10.681 2.808 1.00 93.94 79 LEU A O 1
ATOM 618 N N . LEU A 1 80 ? 2.075 -9.722 4.746 1.00 92.94 80 LEU A N 1
ATOM 619 C CA . LEU A 1 80 ? 3.519 -9.828 4.509 1.00 92.94 80 LEU A CA 1
ATOM 620 C C . LEU A 1 80 ? 4.007 -11.271 4.370 1.00 92.94 80 LEU A C 1
ATOM 622 O O . LEU A 1 80 ? 4.962 -11.518 3.644 1.00 92.94 80 LEU A O 1
ATOM 626 N N . LYS A 1 81 ? 3.322 -12.242 4.985 1.00 92.44 81 LYS A N 1
ATOM 627 C CA . LYS A 1 81 ? 3.629 -13.674 4.813 1.00 92.44 81 LYS A CA 1
ATOM 628 C C . LYS A 1 81 ? 3.434 -14.186 3.382 1.00 92.44 81 LYS A C 1
ATOM 630 O O . LYS A 1 81 ? 3.828 -15.306 3.100 1.00 92.44 81 LYS A O 1
ATOM 635 N N . GLN A 1 82 ? 2.799 -13.417 2.499 1.00 88.25 82 GLN A N 1
ATOM 636 C CA . GLN A 1 82 ? 2.661 -13.770 1.081 1.00 88.25 82 GLN A CA 1
ATOM 637 C C . GLN A 1 82 ? 3.907 -13.398 0.262 1.00 88.25 82 GLN A C 1
ATOM 639 O O . GLN A 1 82 ? 4.051 -13.868 -0.861 1.00 88.25 82 GLN A O 1
ATOM 644 N N . TYR A 1 83 ? 4.789 -12.567 0.825 1.00 83.75 83 TYR A N 1
ATOM 645 C CA . TYR A 1 83 ? 5.987 -12.031 0.174 1.00 83.75 83 TYR A CA 1
ATOM 646 C C . TYR A 1 83 ? 7.294 -12.625 0.741 1.00 83.75 83 TYR A C 1
ATOM 648 O O . TYR A 1 83 ? 8.371 -12.236 0.294 1.00 83.75 83 TYR A O 1
ATOM 656 N N . VAL A 1 84 ? 7.214 -13.539 1.723 1.00 70.06 84 VAL A N 1
ATOM 657 C CA . VAL A 1 84 ? 8.352 -14.176 2.425 1.00 70.06 84 VAL A CA 1
ATOM 658 C C . VAL A 1 84 ? 8.262 -15.692 2.334 1.00 70.06 84 VAL A C 1
ATOM 660 O O . VAL A 1 84 ? 7.149 -16.218 2.549 1.00 70.06 84 VAL A O 1
#

Sequence (84 aa):
MWHEDVRIVSQCDLLIAYVGFPSLGTGAELEIARMASSDIILWWYEGETVSRMALGNPAVKHAFSVCSQEHLLETLTPLLKQYV

Foldseek 3Di:
DVVVLLVVLLPAQEDEDEFLDDDPVRVVSLVSNLVSLHAYEYEYAPPGDGDPSSVPRPSYPYYYHDNDPVRVCVVVVVVVVVVD

pLDDT: mean 90.35, std 8.94, range [54.69, 98.12]